Protein AF-A0A2N1MDP9-F1 (afdb_monomer_lite)

Organism: NCBI:txid588596

Sequence (133 aa):
MKKDSVIIIFRRFAYTFAILSYLLYLGYLIYQLATDYPLLNIKYDFLDTIHVPNIKMCSPGYFEMLACDYKLNNNIEIPGCLRYISNITYNSGDQRYCRTFNSGLKYVREKPDGLNKLKFYFNINTTEAEAEE

Radius of gyration: 31.74 Å; chains: 1; bounding box: 92×32×66 Å

Foldseek 3Di:
DVVVVVVVVVVVVVVVVVVVVVVVVVVVVVVCVVVPDPPPPDDDDPDQKAFDDKDKDFAQAAKDWPFKWWAFPLRDIDTDLVVQKDPDDDDDDPGPHMIIRHDRAIQGPPDRRGTDDIDIDMDGDPVRRVPPD

Structure (mmCIF, N/CA/C/O backbone):
data_AF-A0A2N1MDP9-F1
#
_entry.id   AF-A0A2N1MDP9-F1
#
loop_
_atom_site.group_PDB
_atom_site.id
_atom_site.type_symbol
_atom_site.label_atom_id
_atom_site.label_alt_id
_atom_site.label_comp_id
_atom_site.label_asym_id
_atom_site.label_entity_id
_atom_site.label_seq_id
_atom_site.pdbx_PDB_ins_code
_atom_site.Cartn_x
_atom_site.Cartn_y
_atom_site.Cartn_z
_atom_site.occupancy
_atom_site.B_iso_or_equiv
_atom_site.auth_seq_id
_atom_site.auth_comp_id
_atom_site.auth_asym_id
_atom_site.auth_atom_id
_atom_site.pdbx_PDB_model_num
ATOM 1 N N . MET A 1 1 ? 68.603 2.820 -40.327 1.00 53.19 1 MET A N 1
ATOM 2 C CA . MET A 1 1 ? 68.009 4.152 -40.588 1.00 53.19 1 MET A CA 1
ATOM 3 C C . MET A 1 1 ? 66.711 4.121 -41.393 1.00 53.19 1 MET A C 1
ATOM 5 O O . MET A 1 1 ? 65.700 4.518 -40.834 1.00 53.19 1 MET A O 1
ATOM 9 N N . LYS A 1 2 ? 66.658 3.651 -42.655 1.00 55.78 2 LYS A N 1
ATOM 10 C CA . LYS A 1 2 ? 65.393 3.673 -43.438 1.00 55.78 2 LYS A CA 1
ATOM 11 C C . LYS A 1 2 ? 64.316 2.705 -42.903 1.00 55.78 2 LYS A C 1
ATOM 13 O O . LYS A 1 2 ? 63.134 3.010 -42.972 1.00 55.78 2 LYS A O 1
ATOM 18 N N . LYS A 1 3 ? 64.729 1.571 -42.320 1.00 55.78 3 LYS A N 1
ATOM 19 C CA . LYS A 1 3 ? 63.843 0.527 -41.763 1.00 55.78 3 LYS A CA 1
ATOM 20 C C . LYS A 1 3 ? 63.181 0.946 -40.439 1.00 55.78 3 LYS A C 1
ATOM 22 O O . LYS A 1 3 ? 61.997 0.697 -40.243 1.00 55.78 3 LYS A O 1
ATOM 27 N N . ASP A 1 4 ? 63.914 1.664 -39.588 1.00 59.59 4 ASP A N 1
ATOM 28 C CA . ASP A 1 4 ? 63.439 2.124 -38.271 1.00 59.59 4 ASP A CA 1
ATOM 29 C C . ASP A 1 4 ? 62.380 3.230 -38.401 1.00 59.59 4 ASP A C 1
ATOM 31 O O . ASP A 1 4 ? 61.390 3.252 -37.674 1.00 59.59 4 ASP A O 1
ATOM 35 N N . SER A 1 5 ? 62.540 4.107 -39.399 1.00 61.00 5 SER A N 1
ATOM 36 C CA . SER A 1 5 ? 61.587 5.184 -39.695 1.00 61.00 5 SER A CA 1
ATOM 37 C C . SER A 1 5 ? 60.224 4.650 -40.165 1.00 61.00 5 SER A C 1
ATOM 39 O O . SER A 1 5 ? 59.182 5.147 -39.743 1.00 61.00 5 SER A O 1
ATOM 41 N N . VAL A 1 6 ? 60.213 3.579 -40.968 1.00 68.12 6 VAL A N 1
ATOM 42 C CA . VAL A 1 6 ? 58.977 2.936 -41.455 1.00 68.12 6 VAL A CA 1
ATOM 43 C C . VAL A 1 6 ? 58.197 2.285 -40.310 1.00 68.12 6 VAL A C 1
ATOM 45 O O . VAL A 1 6 ? 56.977 2.416 -40.252 1.00 68.12 6 VAL A O 1
ATOM 48 N N . ILE A 1 7 ? 58.888 1.647 -39.361 1.00 70.69 7 ILE A N 1
ATOM 49 C CA . ILE A 1 7 ? 58.257 1.031 -38.183 1.00 70.69 7 ILE A CA 1
ATOM 50 C C . ILE A 1 7 ? 57.598 2.098 -37.300 1.00 70.69 7 ILE A C 1
ATOM 52 O O . ILE A 1 7 ? 56.474 1.905 -36.841 1.00 70.69 7 ILE A O 1
ATOM 56 N N . ILE A 1 8 ? 58.252 3.244 -37.092 1.00 73.38 8 ILE A N 1
ATOM 57 C CA . ILE A 1 8 ? 57.701 4.349 -36.291 1.00 73.38 8 ILE A CA 1
ATOM 58 C C . ILE A 1 8 ? 56.454 4.952 -36.959 1.00 73.38 8 ILE A C 1
ATOM 60 O O . ILE A 1 8 ? 55.464 5.219 -36.274 1.00 73.38 8 ILE A O 1
ATOM 64 N N . ILE A 1 9 ? 56.474 5.129 -38.283 1.00 75.62 9 ILE A N 1
ATOM 65 C CA . ILE A 1 9 ? 55.327 5.633 -39.054 1.00 75.62 9 ILE A CA 1
ATOM 66 C C . ILE A 1 9 ? 54.157 4.645 -38.988 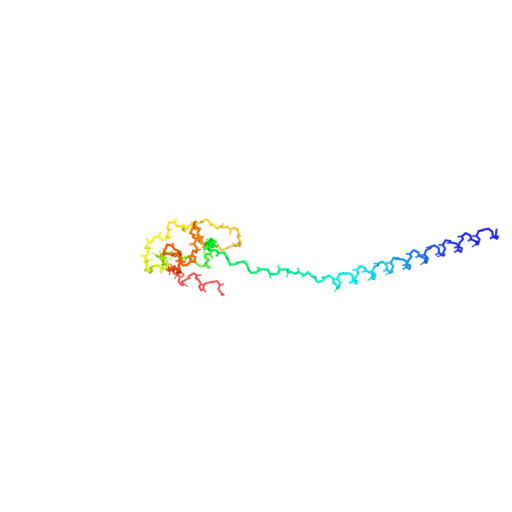1.00 75.62 9 ILE A C 1
ATOM 68 O O . ILE A 1 9 ? 53.034 5.050 -38.693 1.00 75.62 9 ILE A O 1
ATOM 72 N N . PHE A 1 10 ? 54.418 3.350 -39.179 1.00 79.31 10 PHE A N 1
ATOM 73 C CA . PHE A 1 10 ? 53.390 2.311 -39.103 1.00 79.31 10 PHE A CA 1
ATOM 74 C C . PHE A 1 10 ? 52.766 2.228 -37.705 1.00 79.31 10 PHE A C 1
ATOM 76 O O . PHE A 1 10 ? 51.552 2.110 -37.559 1.00 79.31 10 PHE A O 1
ATOM 83 N N . ARG A 1 11 ? 53.585 2.368 -36.657 1.00 79.12 11 ARG A N 1
ATOM 84 C CA . ARG A 1 11 ? 53.116 2.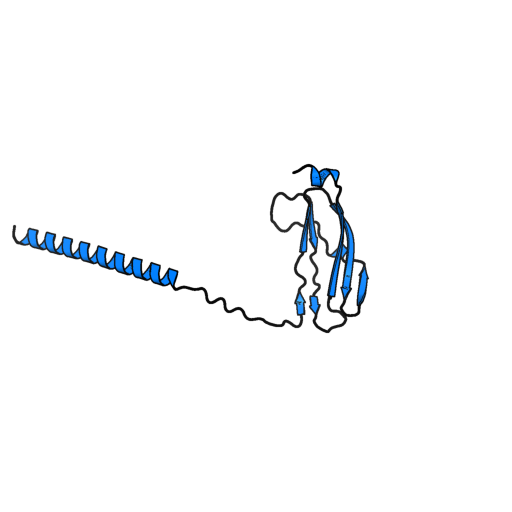364 -35.270 1.00 79.12 11 ARG A CA 1
ATOM 85 C C . ARG A 1 11 ? 52.248 3.588 -34.966 1.00 79.12 11 ARG A C 1
ATOM 87 O O . ARG A 1 11 ? 51.201 3.442 -34.345 1.00 79.12 11 ARG A O 1
ATOM 94 N N . ARG A 1 12 ? 52.631 4.779 -35.446 1.00 81.56 12 ARG A N 1
ATOM 95 C CA . ARG A 1 12 ? 51.800 5.993 -35.340 1.00 81.56 12 ARG A CA 1
ATOM 96 C C . ARG A 1 12 ? 50.478 5.842 -36.083 1.00 81.56 12 ARG A C 1
ATOM 98 O O . ARG A 1 12 ? 49.452 6.192 -35.514 1.00 81.56 12 ARG A O 1
ATOM 105 N N . PHE A 1 13 ? 50.502 5.273 -37.287 1.00 85.31 13 PHE A N 1
ATOM 106 C CA . PHE A 1 13 ? 49.300 4.996 -38.070 1.00 85.31 13 PHE A CA 1
ATOM 107 C C . PHE A 1 13 ? 48.351 4.031 -37.341 1.00 85.31 13 PHE A C 1
ATOM 109 O O . PHE A 1 13 ? 47.153 4.296 -37.232 1.00 85.31 13 PHE A O 1
ATOM 116 N N . ALA A 1 14 ? 48.890 2.957 -36.758 1.00 86.75 14 ALA A N 1
ATOM 117 C CA . ALA A 1 14 ? 48.116 2.009 -35.962 1.00 86.75 14 ALA A CA 1
ATOM 118 C C . ALA A 1 14 ? 47.502 2.664 -34.711 1.00 86.75 14 ALA A C 1
ATOM 120 O O . ALA A 1 14 ? 46.326 2.447 -34.427 1.00 86.75 14 ALA A O 1
ATOM 121 N N . TYR A 1 15 ? 48.251 3.512 -33.995 1.00 88.06 15 TYR A N 1
ATOM 122 C CA . TYR A 1 15 ? 47.718 4.248 -32.842 1.00 88.06 15 TYR A CA 1
ATOM 123 C C . TYR A 1 15 ? 46.636 5.251 -33.240 1.00 88.06 15 TYR A C 1
ATOM 125 O O . TYR A 1 15 ? 45.601 5.317 -32.583 1.00 88.06 15 TYR A O 1
ATOM 133 N N . THR A 1 16 ? 46.836 6.004 -34.325 1.00 88.00 16 THR A N 1
ATOM 134 C CA . THR A 1 16 ? 45.819 6.942 -34.814 1.00 88.00 16 THR A CA 1
ATOM 135 C C . THR A 1 16 ? 44.551 6.211 -35.232 1.00 88.00 16 THR A C 1
ATOM 137 O O . THR A 1 16 ? 43.463 6.662 -34.898 1.00 88.00 16 THR A O 1
ATOM 140 N N . PHE A 1 17 ? 44.679 5.049 -35.878 1.00 90.62 17 PHE A N 1
ATOM 141 C CA . PHE A 1 17 ? 43.540 4.221 -36.258 1.00 90.62 17 PHE A CA 1
ATOM 142 C C . PHE A 1 17 ? 42.806 3.661 -35.032 1.00 90.62 17 PHE A C 1
ATOM 144 O O . PHE A 1 17 ? 41.583 3.744 -34.960 1.00 90.62 17 PHE A O 1
ATOM 151 N N . ALA A 1 18 ? 43.543 3.171 -34.030 1.00 91.19 18 ALA A N 1
ATOM 152 C CA . ALA A 1 18 ? 42.964 2.678 -32.784 1.00 91.19 18 ALA A CA 1
ATOM 153 C C . ALA A 1 18 ? 42.176 3.775 -32.047 1.00 91.19 18 ALA A C 1
ATOM 155 O O . ALA A 1 18 ? 41.030 3.549 -31.664 1.00 91.19 18 ALA A O 1
ATOM 156 N N . ILE A 1 19 ? 42.738 4.983 -31.925 1.00 92.12 19 ILE A N 1
ATOM 157 C CA . ILE A 1 19 ? 42.064 6.125 -31.285 1.00 92.12 19 ILE A CA 1
ATOM 158 C C . ILE A 1 19 ? 40.790 6.503 -32.048 1.00 92.12 19 ILE A C 1
ATOM 160 O O . ILE A 1 19 ? 39.743 6.708 -31.439 1.00 92.12 19 ILE A O 1
ATOM 164 N N . LEU A 1 20 ? 40.853 6.559 -33.379 1.00 94.00 20 LEU A N 1
ATOM 165 C CA . LEU A 1 20 ? 39.708 6.933 -34.208 1.00 94.00 20 LEU A CA 1
ATOM 166 C C . LEU A 1 20 ? 38.592 5.880 -34.129 1.00 94.00 20 LEU A C 1
ATOM 168 O O . LEU A 1 20 ? 37.425 6.230 -33.975 1.00 94.00 20 LEU A O 1
ATOM 172 N N . SER A 1 21 ? 38.957 4.594 -34.141 1.00 92.00 21 SER A N 1
ATOM 173 C CA . SER A 1 21 ? 38.010 3.488 -33.961 1.00 92.00 21 SER A CA 1
ATOM 174 C C . SER A 1 21 ? 37.344 3.509 -32.582 1.00 92.00 21 SER A C 1
ATOM 176 O O . SER A 1 21 ? 36.136 3.310 -32.479 1.00 92.00 21 SER A O 1
ATOM 178 N N . TYR A 1 22 ? 38.105 3.838 -31.534 1.00 93.69 22 TYR A N 1
ATOM 179 C CA . TYR A 1 22 ? 37.592 3.970 -30.175 1.00 93.69 22 TYR A CA 1
ATOM 180 C C . TYR A 1 22 ? 36.586 5.120 -30.056 1.00 93.69 22 TYR A C 1
ATOM 182 O O . TYR A 1 22 ? 35.511 4.938 -29.491 1.00 93.69 22 TYR A O 1
ATOM 190 N N . LEU A 1 23 ? 36.896 6.288 -30.629 1.00 94.50 23 LEU A N 1
ATOM 191 C CA . LEU A 1 23 ? 35.995 7.445 -30.604 1.00 94.50 23 LEU A CA 1
ATOM 192 C C . LEU A 1 23 ? 34.690 7.177 -31.364 1.00 94.50 23 LEU A C 1
ATOM 194 O O . LEU A 1 23 ? 33.619 7.540 -30.880 1.00 94.50 23 LEU A O 1
ATOM 198 N N . LEU A 1 24 ? 34.766 6.507 -32.518 1.00 94.44 24 LEU A N 1
ATOM 199 C CA . LEU A 1 24 ? 33.581 6.102 -33.280 1.00 94.44 24 LEU A CA 1
ATOM 200 C C . LEU A 1 24 ? 32.714 5.111 -32.497 1.00 94.44 24 LEU A C 1
ATOM 202 O O . LEU A 1 24 ? 31.495 5.264 -32.453 1.00 94.44 24 LEU A O 1
ATOM 206 N N . TYR A 1 25 ? 33.336 4.129 -31.842 1.00 93.25 25 TYR A N 1
ATOM 207 C CA . TYR A 1 25 ? 32.627 3.154 -31.016 1.00 93.25 25 TYR A CA 1
ATOM 208 C C . TYR A 1 25 ? 31.947 3.807 -29.805 1.00 93.25 25 TYR A C 1
ATOM 210 O O . TYR A 1 25 ? 30.797 3.505 -29.488 1.00 93.25 25 TYR A O 1
ATOM 218 N N . LEU A 1 26 ? 32.629 4.753 -29.158 1.00 94.75 26 LEU A N 1
ATOM 219 C CA . LEU A 1 26 ? 32.087 5.485 -28.018 1.00 94.75 26 LEU A CA 1
ATOM 220 C C . LEU A 1 26 ? 30.910 6.382 -28.437 1.00 94.75 26 LEU A C 1
ATOM 222 O O . LEU A 1 26 ? 29.892 6.414 -27.750 1.00 94.75 26 LEU A O 1
ATOM 226 N N . GLY A 1 27 ? 31.001 7.037 -29.598 1.00 94.69 27 GLY A N 1
ATOM 227 C CA . GLY A 1 27 ? 29.887 7.788 -30.182 1.00 94.69 27 GLY A CA 1
ATOM 228 C C . GLY A 1 27 ? 28.679 6.905 -30.515 1.00 94.69 27 GLY A C 1
ATOM 229 O O . GLY A 1 27 ? 27.546 7.284 -30.226 1.00 94.69 27 GLY A O 1
ATOM 230 N N . TYR A 1 28 ? 28.916 5.706 -31.053 1.00 92.94 28 TYR A N 1
ATOM 231 C CA . TYR A 1 28 ? 27.865 4.721 -31.321 1.00 92.94 28 TYR A CA 1
ATOM 232 C C . TYR A 1 28 ? 2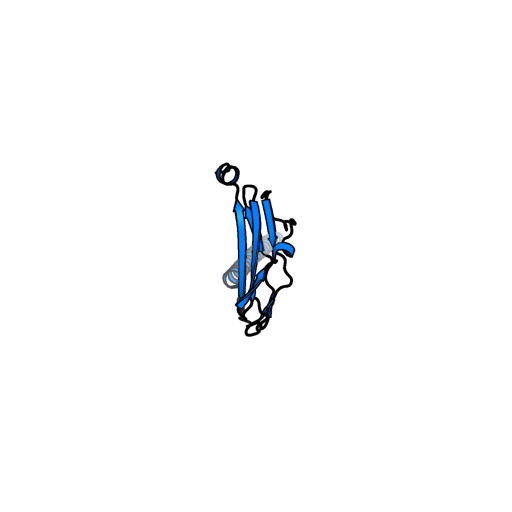7.139 4.273 -30.043 1.00 92.94 28 TYR A C 1
ATOM 234 O O . TYR A 1 28 ? 25.910 4.245 -30.017 1.00 92.94 28 TYR A O 1
ATOM 242 N N . LEU A 1 29 ? 27.879 3.989 -28.967 1.00 90.69 29 LEU A N 1
ATOM 243 C CA . LEU A 1 29 ? 27.308 3.614 -27.668 1.00 90.69 29 LEU A CA 1
ATOM 244 C C . LEU A 1 29 ? 26.450 4.729 -27.060 1.00 90.69 29 LEU A C 1
ATOM 246 O O . LEU A 1 29 ? 25.358 4.463 -26.566 1.00 90.69 29 LEU A O 1
ATOM 250 N N . ILE A 1 30 ? 26.921 5.980 -27.115 1.00 90.56 30 ILE A N 1
ATOM 251 C CA . ILE A 1 30 ? 26.150 7.135 -26.631 1.00 90.56 30 ILE A CA 1
ATOM 252 C C . ILE A 1 30 ? 24.867 7.300 -27.449 1.00 90.56 30 ILE A C 1
ATOM 254 O O . ILE A 1 30 ? 23.809 7.558 -26.881 1.00 90.56 30 ILE A O 1
ATOM 258 N N . TYR A 1 31 ? 24.943 7.126 -28.771 1.00 88.94 31 TYR A N 1
ATOM 259 C CA . TYR A 1 31 ? 23.769 7.176 -29.636 1.00 88.94 31 TYR A CA 1
ATOM 260 C C . TYR A 1 31 ? 22.758 6.073 -29.294 1.00 88.94 31 TYR A C 1
ATOM 262 O O . TYR A 1 31 ? 21.570 6.369 -29.184 1.00 88.94 31 TYR A O 1
ATOM 270 N N . GLN A 1 32 ? 23.209 4.835 -29.059 1.00 85.75 32 GLN A N 1
ATOM 271 C CA . GLN A 1 32 ? 22.337 3.753 -28.589 1.00 85.75 32 GLN A CA 1
ATOM 272 C C . GLN A 1 32 ? 21.682 4.095 -27.253 1.00 85.75 32 GLN A C 1
ATOM 274 O O . GLN A 1 32 ? 20.468 4.052 -27.166 1.00 85.75 32 GLN A O 1
ATOM 279 N N . LEU A 1 33 ? 22.442 4.544 -26.253 1.00 83.12 33 LEU A N 1
ATOM 280 C CA . LEU A 1 33 ? 21.882 4.929 -24.951 1.00 83.12 33 LEU A CA 1
ATOM 281 C C . LEU A 1 33 ? 20.865 6.075 -25.047 1.00 83.12 33 LEU A C 1
ATOM 283 O O . LEU A 1 33 ? 19.888 6.095 -24.307 1.00 83.12 33 LEU A O 1
ATOM 287 N N . ALA A 1 34 ? 21.090 7.038 -25.944 1.00 81.44 34 ALA A N 1
ATOM 288 C CA . ALA A 1 34 ? 20.173 8.155 -26.157 1.00 81.44 34 ALA A CA 1
ATOM 289 C C . ALA A 1 34 ? 18.907 7.758 -26.938 1.00 81.44 34 ALA A C 1
ATOM 291 O O . ALA A 1 34 ? 17.887 8.435 -26.826 1.00 81.44 34 ALA A O 1
ATOM 292 N N . THR A 1 35 ? 18.978 6.697 -27.747 1.00 79.31 35 THR A N 1
ATOM 293 C CA . THR A 1 35 ? 17.861 6.201 -28.571 1.00 79.31 35 THR A CA 1
ATOM 294 C C . THR A 1 35 ? 17.172 4.971 -27.986 1.00 79.31 35 THR A C 1
ATOM 296 O O . THR A 1 35 ? 16.065 4.643 -28.416 1.00 79.31 35 THR A O 1
ATOM 299 N N . ASP A 1 36 ? 17.767 4.345 -26.970 1.00 70.06 36 ASP A N 1
ATOM 300 C CA . ASP A 1 36 ? 17.162 3.328 -26.117 1.00 70.06 36 ASP A CA 1
ATOM 301 C C . ASP A 1 36 ? 16.106 3.990 -25.231 1.00 70.06 36 ASP A C 1
ATOM 303 O O . ASP A 1 36 ? 16.280 4.260 -24.042 1.00 70.06 36 ASP A O 1
ATOM 307 N N . TYR A 1 37 ? 14.956 4.258 -25.836 1.00 62.91 37 TYR A N 1
ATOM 308 C CA . TYR A 1 37 ? 13.738 4.496 -25.092 1.00 62.91 37 TYR A CA 1
ATOM 309 C C . TYR A 1 37 ? 13.229 3.138 -24.614 1.00 62.91 37 TYR A C 1
ATOM 311 O O . TYR A 1 37 ? 12.890 2.296 -25.454 1.00 62.91 37 TYR A O 1
ATOM 319 N N . PRO A 1 38 ? 13.135 2.886 -23.295 1.00 64.31 38 PRO A N 1
ATOM 320 C CA . PRO A 1 38 ? 12.447 1.702 -22.823 1.00 64.31 38 PRO A CA 1
ATOM 321 C C . PRO A 1 38 ? 10.989 1.822 -23.268 1.00 64.31 38 PRO A C 1
ATOM 323 O O . PRO A 1 38 ? 10.211 2.600 -22.716 1.00 64.31 38 PRO A O 1
ATOM 326 N N . LEU A 1 39 ? 10.616 1.062 -24.297 1.00 61.12 39 LEU A N 1
ATOM 327 C CA . LEU A 1 39 ? 9.228 0.866 -24.692 1.00 61.12 39 LEU A CA 1
ATOM 328 C C . LEU A 1 39 ? 8.561 0.040 -23.592 1.00 61.12 39 LEU A C 1
ATOM 330 O O . LEU A 1 39 ? 8.436 -1.181 -23.685 1.00 61.12 39 LEU A O 1
ATOM 334 N N . LEU A 1 40 ? 8.167 0.712 -22.509 1.00 60.41 40 LEU A N 1
ATOM 335 C CA . LEU A 1 40 ? 7.291 0.137 -21.505 1.00 60.41 40 LEU A CA 1
ATOM 336 C C . LEU A 1 40 ? 5.971 -0.191 -22.197 1.00 60.41 40 LEU A C 1
ATOM 338 O O . LEU A 1 40 ? 5.152 0.682 -22.478 1.00 60.41 40 LEU A O 1
ATOM 342 N N . ASN A 1 41 ? 5.788 -1.469 -22.511 1.00 54.75 41 ASN A N 1
ATOM 343 C CA . ASN A 1 41 ? 4.540 -1.985 -23.042 1.00 54.75 41 ASN A CA 1
ATOM 344 C C . ASN A 1 41 ? 3.521 -2.040 -21.898 1.00 54.75 41 ASN A C 1
ATOM 346 O O . ASN A 1 41 ? 3.380 -3.057 -21.217 1.00 54.75 41 ASN A O 1
ATOM 350 N N . ILE A 1 42 ? 2.870 -0.908 -21.637 1.00 57.62 42 ILE A N 1
ATOM 351 C CA . ILE A 1 42 ? 1.820 -0.801 -20.628 1.00 57.62 42 ILE A CA 1
ATOM 352 C C . ILE A 1 42 ? 0.577 -1.485 -21.199 1.00 57.62 42 ILE A C 1
ATOM 354 O O . ILE A 1 42 ? -0.129 -0.929 -22.039 1.00 57.62 42 ILE A O 1
ATOM 358 N N . LYS A 1 43 ? 0.318 -2.714 -20.751 1.00 63.03 43 LYS A N 1
ATOM 359 C CA . LYS A 1 43 ? -0.943 -3.414 -21.001 1.00 63.03 43 LYS A CA 1
ATOM 360 C C . LYS A 1 43 ? -1.854 -3.252 -19.791 1.00 63.03 43 LYS A C 1
ATOM 362 O O . LYS A 1 43 ? -1.434 -3.487 -18.661 1.00 63.03 43 LYS A O 1
ATOM 367 N N . TYR A 1 44 ? -3.099 -2.861 -20.039 1.00 55.31 44 TYR A N 1
ATOM 368 C CA . TYR A 1 44 ? -4.151 -2.862 -19.029 1.00 55.31 44 TYR A CA 1
ATOM 369 C C . TYR A 1 44 ? -4.856 -4.217 -19.065 1.00 55.31 44 TYR A C 1
ATOM 371 O O . TYR A 1 44 ? -5.687 -4.452 -19.940 1.00 55.31 44 TYR A O 1
ATOM 379 N N . ASP A 1 45 ? -4.524 -5.101 -18.127 1.00 65.62 45 ASP A N 1
ATOM 380 C CA . ASP A 1 45 ? -5.299 -6.320 -17.899 1.00 65.62 45 ASP A CA 1
ATOM 381 C C . ASP A 1 45 ? -6.403 -6.032 -16.880 1.00 65.62 45 ASP A C 1
ATOM 383 O O . ASP A 1 45 ? -6.149 -5.712 -15.715 1.00 65.62 45 ASP A O 1
ATOM 387 N N . PHE A 1 46 ? -7.654 -6.145 -17.323 1.00 61.47 46 PHE A N 1
ATOM 388 C CA . PHE A 1 46 ? -8.804 -6.110 -16.429 1.00 61.47 46 PHE A CA 1
ATOM 389 C C . PHE A 1 46 ? -8.903 -7.463 -15.723 1.00 61.47 46 PHE A C 1
ATOM 391 O O . PHE A 1 46 ? -9.434 -8.424 -16.270 1.00 61.47 46 PHE A O 1
ATOM 398 N N . LEU A 1 47 ? -8.353 -7.547 -14.514 1.00 67.56 47 LEU A N 1
ATOM 399 C CA . LEU A 1 47 ? -8.450 -8.743 -13.682 1.00 67.56 47 LEU A CA 1
ATOM 400 C C . LEU A 1 47 ? -9.824 -8.818 -13.002 1.00 67.56 47 LEU A C 1
ATOM 402 O O . LEU A 1 47 ? -10.230 -7.884 -12.309 1.00 67.56 47 LEU A O 1
ATOM 406 N N . ASP A 1 48 ? -10.497 -9.965 -13.128 1.00 71.50 48 ASP A N 1
ATOM 407 C CA . ASP A 1 48 ? -11.770 -10.249 -12.440 1.00 71.50 48 ASP A CA 1
ATOM 408 C C . ASP A 1 48 ? -11.619 -10.260 -10.911 1.00 71.50 48 ASP A C 1
ATOM 410 O O . ASP A 1 48 ? -12.557 -9.964 -10.164 1.00 71.50 48 ASP A O 1
ATOM 414 N N . THR A 1 49 ? -10.414 -10.599 -10.441 1.00 74.62 49 THR A N 1
ATOM 415 C CA . THR A 1 49 ? -10.047 -10.613 -9.027 1.00 74.62 49 THR A CA 1
ATOM 416 C C . THR A 1 49 ? -8.699 -9.947 -8.813 1.00 74.62 49 THR A C 1
ATOM 418 O O . THR A 1 49 ? -7.701 -10.375 -9.393 1.00 74.62 49 THR A O 1
ATOM 421 N N . ILE A 1 50 ? -8.646 -8.964 -7.922 1.00 79.75 50 ILE A N 1
ATOM 422 C CA . ILE A 1 50 ? -7.414 -8.281 -7.527 1.00 79.75 50 ILE A CA 1
ATOM 423 C C . ILE A 1 50 ? -7.207 -8.511 -6.036 1.00 79.75 50 ILE A C 1
ATOM 425 O O . ILE A 1 50 ? -8.107 -8.292 -5.230 1.00 79.75 50 ILE A O 1
ATOM 429 N N . HIS A 1 51 ? -6.022 -8.970 -5.651 1.00 83.12 51 HIS A N 1
ATOM 430 C CA . HIS A 1 51 ? -5.681 -9.110 -4.241 1.00 83.12 51 HIS A CA 1
ATOM 431 C C . HIS A 1 51 ? -5.616 -7.739 -3.568 1.00 83.12 51 HIS A C 1
ATOM 433 O O . HIS A 1 51 ? -5.061 -6.794 -4.128 1.00 83.12 51 HIS A O 1
ATOM 439 N N . VAL A 1 52 ? -6.177 -7.632 -2.364 1.00 81.81 52 VAL A N 1
ATOM 440 C CA . VAL A 1 52 ? -6.037 -6.414 -1.566 1.00 81.81 52 VAL A CA 1
ATOM 441 C C . VAL A 1 52 ? -4.562 -6.277 -1.195 1.00 81.81 52 VAL A C 1
ATOM 443 O O . VAL A 1 52 ? -4.008 -7.211 -0.610 1.00 81.81 52 VAL A O 1
ATOM 446 N N . PRO A 1 53 ? -3.898 -5.165 -1.551 1.00 80.88 53 PRO A N 1
ATOM 447 C CA . PRO A 1 53 ? -2.495 -4.993 -1.223 1.00 80.88 53 PRO A CA 1
ATOM 448 C C . PRO A 1 53 ? -2.318 -4.887 0.292 1.00 80.88 53 PRO A C 1
ATOM 450 O O . PRO A 1 53 ? -3.218 -4.457 1.015 1.00 80.88 53 PRO A O 1
ATOM 453 N N . ASN A 1 54 ? -1.126 -5.240 0.767 1.00 83.50 54 ASN A N 1
ATOM 454 C CA . ASN A 1 54 ? -0.755 -4.983 2.152 1.00 83.50 54 ASN A CA 1
ATOM 455 C C . ASN A 1 54 ? -0.695 -3.468 2.381 1.00 83.50 54 ASN A C 1
ATOM 457 O O . ASN A 1 54 ? -0.027 -2.756 1.630 1.00 83.50 54 ASN A O 1
ATOM 461 N N . ILE A 1 55 ? -1.373 -2.980 3.419 1.00 82.19 55 ILE A N 1
ATOM 462 C CA . ILE A 1 55 ? -1.408 -1.553 3.757 1.00 82.19 55 ILE A CA 1
ATOM 463 C C . ILE A 1 55 ? -0.590 -1.353 5.028 1.00 82.19 55 ILE A C 1
ATOM 465 O O . ILE A 1 55 ? -0.941 -1.871 6.088 1.00 82.19 55 ILE A O 1
ATOM 469 N N . LYS A 1 56 ? 0.501 -0.595 4.925 1.00 83.50 56 LYS A N 1
ATOM 470 C CA . LYS A 1 56 ? 1.322 -0.179 6.066 1.00 83.50 56 LYS A CA 1
ATOM 471 C C . LYS A 1 56 ? 0.856 1.202 6.527 1.00 83.50 56 LYS A C 1
ATOM 473 O O . LYS A 1 56 ? 0.800 2.128 5.724 1.00 83.50 56 LYS A O 1
ATOM 478 N N . MET A 1 57 ? 0.511 1.324 7.803 1.00 81.62 57 MET A N 1
ATOM 479 C CA . MET A 1 57 ? 0.087 2.569 8.448 1.00 81.62 57 MET A CA 1
ATOM 480 C C . MET A 1 57 ? 1.091 2.910 9.543 1.00 81.62 57 MET A C 1
ATOM 482 O O . MET A 1 57 ? 1.350 2.068 10.400 1.00 81.62 57 MET A O 1
ATOM 486 N N . CYS A 1 58 ? 1.655 4.113 9.507 1.00 79.31 58 CYS A N 1
ATOM 487 C CA . CYS A 1 58 ? 2.702 4.550 10.425 1.00 79.31 58 CYS A CA 1
ATOM 488 C C . CYS A 1 58 ? 2.407 5.943 10.965 1.00 79.31 58 CYS A C 1
ATOM 490 O O . CYS A 1 58 ? 1.795 6.757 10.276 1.00 79.31 58 CYS A O 1
ATOM 492 N N . SER A 1 59 ? 2.867 6.194 12.183 1.00 75.56 59 SER A N 1
ATOM 493 C CA . SER A 1 59 ? 2.748 7.471 12.876 1.00 75.56 59 SER A CA 1
ATOM 494 C C . SER A 1 59 ? 4.070 7.788 13.584 1.00 75.56 59 SER A C 1
ATOM 496 O O . SER A 1 59 ? 4.739 6.851 14.033 1.00 75.56 59 SER A O 1
ATOM 498 N N . PRO A 1 60 ? 4.456 9.074 13.690 1.00 72.19 60 PRO A N 1
ATOM 499 C CA . PRO A 1 60 ? 5.606 9.491 14.492 1.00 72.19 60 PRO A CA 1
ATOM 500 C C . PRO A 1 60 ? 5.400 9.183 15.986 1.00 72.19 60 PRO A C 1
ATOM 502 O O . PRO A 1 60 ? 6.277 8.610 16.624 1.00 72.19 60 PRO A O 1
ATOM 505 N N . GLY A 1 61 ? 4.203 9.451 16.519 1.00 71.31 61 GLY A N 1
ATOM 506 C CA . GLY A 1 61 ? 3.816 9.111 17.895 1.00 71.31 61 GLY A CA 1
ATOM 507 C C . GLY A 1 61 ? 3.040 7.797 18.010 1.00 71.31 61 GLY A C 1
ATOM 508 O O . GLY A 1 61 ? 2.556 7.256 17.004 1.00 71.31 61 GLY A O 1
ATOM 509 N N . TYR A 1 62 ? 2.877 7.295 19.239 1.00 74.50 62 TYR A N 1
ATOM 510 C CA . TYR A 1 62 ? 2.062 6.105 19.488 1.00 74.50 62 TYR A CA 1
ATOM 511 C C . TYR A 1 62 ? 0.617 6.308 19.006 1.00 74.50 62 TYR A C 1
ATOM 513 O O . TYR A 1 62 ? -0.030 7.317 19.303 1.00 74.50 62 TYR A O 1
ATOM 521 N N . PHE A 1 63 ? 0.092 5.313 18.285 1.00 78.94 63 PHE A N 1
ATOM 522 C CA . PHE A 1 63 ? -1.300 5.292 17.853 1.00 78.94 63 PHE A CA 1
ATOM 523 C C . PHE A 1 63 ? -1.964 3.938 18.116 1.00 78.94 63 PHE A C 1
ATOM 525 O O . PHE A 1 63 ? -1.378 2.854 17.954 1.00 78.94 63 PHE A O 1
ATOM 532 N N . GLU A 1 64 ? -3.233 4.009 18.496 1.00 79.94 64 GLU A N 1
ATOM 533 C CA . GLU A 1 64 ? -4.075 2.849 18.746 1.00 79.94 64 GLU A CA 1
ATOM 534 C C . GLU A 1 64 ? -5.119 2.706 17.641 1.00 79.94 64 GLU A C 1
ATOM 536 O O . GLU A 1 64 ? -5.823 3.653 17.302 1.00 79.94 64 GLU A O 1
ATOM 541 N N . MET A 1 65 ? -5.234 1.508 17.066 1.00 80.62 65 MET A N 1
ATOM 542 C CA . MET A 1 65 ? -6.338 1.192 16.161 1.00 80.62 65 MET A CA 1
ATOM 543 C C . MET A 1 65 ? -7.583 0.854 16.969 1.00 80.62 65 MET A C 1
ATOM 545 O O . MET A 1 65 ? -7.592 -0.123 17.711 1.00 80.62 65 MET A O 1
ATOM 549 N N . LEU A 1 66 ? -8.631 1.648 16.776 1.00 81.38 66 LEU A N 1
ATOM 550 C CA . LEU A 1 66 ? -9.902 1.530 17.483 1.00 81.38 66 LEU A CA 1
ATOM 551 C C . LEU A 1 66 ? -10.827 0.517 16.810 1.00 81.38 66 LEU A C 1
ATOM 553 O O . LEU A 1 66 ? -11.469 -0.293 17.470 1.00 81.38 66 LEU A O 1
ATOM 557 N N . ALA A 1 67 ? -10.908 0.574 15.482 1.00 81.06 67 ALA A N 1
ATOM 558 C CA . ALA A 1 67 ? -11.796 -0.274 14.706 1.00 81.06 67 ALA A CA 1
ATOM 559 C C . ALA A 1 67 ? -11.310 -0.409 13.265 1.00 81.06 67 ALA A C 1
ATOM 561 O O . ALA A 1 67 ? -10.519 0.389 12.753 1.00 81.06 67 ALA A O 1
ATOM 562 N N . CYS A 1 68 ? -11.808 -1.444 12.605 1.00 81.69 68 CYS A N 1
ATOM 563 C CA . CYS A 1 68 ? -11.571 -1.684 11.199 1.00 81.69 68 CYS A CA 1
ATOM 564 C C . CYS A 1 68 ? -12.836 -2.304 10.614 1.00 81.69 68 CYS A C 1
ATOM 566 O O . CYS A 1 68 ? -13.239 -3.396 11.041 1.00 81.69 68 CYS A O 1
ATOM 568 N N . ASP A 1 69 ? -13.387 -1.627 9.609 1.00 83.06 69 ASP A N 1
ATOM 569 C CA . ASP A 1 69 ? -14.580 -2.058 8.895 1.00 83.06 69 ASP A CA 1
ATOM 570 C C . ASP A 1 69 ? -14.253 -2.289 7.429 1.00 83.06 69 ASP A C 1
ATOM 572 O O . ASP A 1 69 ? -13.549 -1.504 6.783 1.00 83.06 69 ASP A O 1
ATOM 576 N N . TYR A 1 70 ? -14.819 -3.354 6.878 1.00 80.62 70 TYR A N 1
ATOM 577 C CA . TYR A 1 70 ? -14.818 -3.572 5.447 1.00 80.62 70 TYR A CA 1
ATOM 578 C C . TYR A 1 70 ? -16.243 -3.754 4.943 1.00 80.62 70 TYR A C 1
ATOM 580 O O . TYR A 1 70 ? -17.083 -4.390 5.579 1.00 80.62 70 TYR A O 1
ATOM 588 N N . LYS A 1 71 ? -16.506 -3.152 3.789 1.00 80.94 71 LYS A N 1
ATOM 589 C CA . LYS A 1 71 ? -17.788 -3.184 3.103 1.00 80.94 71 LYS A CA 1
ATOM 590 C C . LYS A 1 71 ? -17.623 -3.974 1.823 1.00 80.94 71 LYS A C 1
ATOM 592 O O . LYS A 1 71 ? -16.737 -3.666 1.022 1.00 80.94 71 LYS A O 1
ATOM 597 N N . LEU A 1 72 ? -18.475 -4.966 1.636 1.00 80.81 72 LEU A N 1
ATOM 598 C CA . LEU A 1 72 ? -18.538 -5.750 0.411 1.00 80.81 72 LEU A CA 1
ATOM 599 C C . LEU A 1 72 ? -19.442 -5.063 -0.630 1.00 80.81 72 LEU A C 1
ATOM 601 O O . LEU A 1 72 ? -20.169 -4.112 -0.323 1.00 80.81 72 LEU A O 1
ATOM 605 N N . ASN A 1 73 ? -19.409 -5.530 -1.877 1.00 79.38 73 ASN A N 1
ATOM 606 C CA . ASN A 1 73 ? -20.247 -5.006 -2.963 1.00 79.38 73 ASN A CA 1
ATOM 607 C C . ASN A 1 73 ? -21.749 -5.136 -2.668 1.00 79.38 73 ASN A C 1
ATOM 609 O O . ASN A 1 73 ? -22.530 -4.278 -3.068 1.00 79.38 73 ASN A O 1
ATOM 613 N N . ASN A 1 74 ? -22.154 -6.158 -1.912 1.00 78.38 74 ASN A N 1
ATOM 614 C CA . ASN A 1 74 ? -23.532 -6.341 -1.441 1.00 78.38 74 ASN A CA 1
ATOM 615 C C . ASN A 1 74 ? -23.941 -5.390 -0.292 1.00 78.38 74 ASN A C 1
ATOM 617 O O . ASN A 1 74 ? -24.990 -5.579 0.316 1.00 78.38 74 ASN A O 1
ATOM 621 N N . ASN A 1 75 ? -23.129 -4.369 0.007 1.00 72.81 75 ASN A N 1
ATOM 622 C CA . ASN A 1 75 ? -23.307 -3.409 1.096 1.00 72.81 75 ASN A CA 1
ATOM 623 C C . ASN A 1 75 ? -23.294 -3.999 2.514 1.00 72.81 75 ASN A C 1
ATOM 625 O O . ASN A 1 75 ? -23.563 -3.256 3.457 1.00 72.81 75 ASN A O 1
ATOM 629 N N . ILE A 1 76 ? -22.935 -5.272 2.688 1.00 72.44 76 ILE A N 1
ATOM 630 C CA . ILE A 1 76 ? -22.733 -5.842 4.018 1.00 72.44 76 ILE A CA 1
ATOM 631 C C . ILE A 1 76 ? -21.439 -5.253 4.584 1.00 72.44 76 ILE A C 1
ATOM 633 O O . ILE A 1 76 ? -20.354 -5.429 4.020 1.00 72.44 76 ILE A O 1
ATOM 637 N N . GLU A 1 77 ? -21.570 -4.515 5.683 1.00 67.62 77 GLU A N 1
ATOM 638 C CA . GLU A 1 77 ? -20.446 -4.115 6.522 1.00 67.62 77 GLU A CA 1
ATOM 639 C C . GLU A 1 77 ? -20.187 -5.241 7.521 1.00 67.62 77 GLU A C 1
ATOM 641 O O . GLU A 1 77 ? -21.076 -5.626 8.283 1.00 67.62 77 GLU A O 1
ATOM 646 N N . ILE A 1 78 ? -18.983 -5.810 7.481 1.00 65.94 78 ILE A N 1
ATOM 647 C CA . ILE A 1 78 ? -18.583 -6.861 8.413 1.00 65.94 78 ILE A CA 1
ATOM 648 C C . ILE A 1 78 ? -17.561 -6.256 9.381 1.00 65.94 78 ILE A C 1
ATOM 650 O O . ILE A 1 78 ? -16.448 -5.922 8.958 1.00 65.94 78 ILE A O 1
ATOM 654 N N . PRO A 1 79 ? -17.901 -6.120 10.674 1.00 60.78 79 PRO A N 1
ATOM 655 C CA . PRO A 1 79 ? -16.945 -5.678 11.673 1.00 60.78 79 PRO A CA 1
ATOM 656 C C . PRO A 1 79 ? -15.889 -6.769 11.890 1.00 60.78 79 PRO A C 1
ATOM 658 O O . PRO A 1 79 ? -16.206 -7.959 11.959 1.00 60.78 79 PRO A O 1
ATOM 661 N N . GLY A 1 80 ? -14.621 -6.371 12.011 1.00 66.44 80 GLY A N 1
ATOM 662 C CA . GLY A 1 80 ? -13.562 -7.284 12.452 1.00 66.44 80 GLY A CA 1
ATOM 663 C C . GLY A 1 80 ? -12.412 -7.502 11.475 1.00 66.44 80 GLY A C 1
ATOM 664 O O . GLY A 1 80 ? -11.862 -8.604 11.422 1.00 66.44 80 GLY A O 1
ATOM 665 N N . CYS A 1 81 ? -11.979 -6.471 10.742 1.00 73.19 81 CYS A N 1
ATOM 666 C CA . CYS A 1 81 ? -10.697 -6.557 10.036 1.00 73.19 81 CYS A CA 1
ATOM 667 C C . CYS A 1 81 ? -9.461 -6.311 10.919 1.00 73.19 81 CYS A C 1
ATOM 669 O O . CYS A 1 81 ? -8.342 -6.515 10.455 1.00 73.19 81 CYS A O 1
ATOM 671 N N . LEU A 1 82 ? -9.644 -6.007 12.211 1.00 75.44 82 LEU A N 1
ATOM 672 C CA . LEU A 1 82 ? -8.553 -5.907 13.192 1.00 75.44 82 LEU A CA 1
ATOM 673 C C . LEU A 1 82 ? -7.699 -7.184 13.263 1.00 75.44 82 LEU A C 1
ATOM 675 O O . LEU A 1 82 ? -6.494 -7.097 13.458 1.00 75.44 82 LEU A O 1
ATOM 679 N N . ARG A 1 83 ? -8.281 -8.368 13.020 1.00 77.06 83 ARG A N 1
ATOM 680 C CA . ARG A 1 83 ? -7.538 -9.646 12.990 1.00 77.06 83 ARG A CA 1
ATOM 681 C C . ARG A 1 83 ? -6.472 -9.730 11.893 1.00 77.06 83 ARG A C 1
ATOM 683 O O . ARG A 1 83 ? -5.579 -10.563 11.969 1.00 77.06 83 ARG A O 1
ATOM 690 N N . TYR A 1 84 ? -6.605 -8.907 10.857 1.00 75.31 84 TYR A N 1
ATOM 691 C CA . TYR A 1 84 ? -5.667 -8.830 9.738 1.00 75.31 84 TYR A CA 1
ATOM 692 C C . TYR A 1 84 ? -4.581 -7.779 9.968 1.00 75.31 84 TYR A C 1
ATOM 694 O O . TYR A 1 84 ? -3.720 -7.573 9.116 1.00 75.31 84 TYR A O 1
ATOM 702 N N . ILE A 1 85 ? -4.629 -7.083 11.102 1.00 81.62 85 ILE A N 1
ATOM 703 C CA . ILE A 1 85 ? -3.658 -6.066 11.467 1.00 81.62 85 ILE A CA 1
ATOM 704 C C . ILE A 1 85 ? -2.593 -6.743 12.316 1.00 81.62 85 ILE A C 1
ATOM 706 O O . ILE A 1 85 ? -2.861 -7.267 13.393 1.00 81.62 85 ILE A O 1
ATOM 710 N N . SER A 1 86 ? -1.370 -6.728 11.807 1.00 72.81 86 SER A N 1
ATOM 711 C CA . SER A 1 86 ? -0.198 -7.246 12.496 1.00 72.81 86 SER A CA 1
ATOM 712 C C . SER A 1 86 ? 0.672 -6.102 13.012 1.00 72.81 86 SER A C 1
ATOM 714 O O . SER A 1 86 ? 0.795 -5.055 12.370 1.00 72.81 86 SER A O 1
ATOM 716 N N . ASN A 1 87 ? 1.335 -6.346 14.143 1.00 65.19 87 ASN A N 1
ATOM 717 C CA . ASN A 1 87 ? 2.393 -5.480 14.678 1.00 65.19 87 ASN A CA 1
ATOM 718 C C . ASN A 1 87 ? 3.727 -5.659 13.927 1.00 65.19 87 ASN A C 1
ATOM 720 O O . ASN A 1 87 ? 4.750 -5.131 14.349 1.00 65.19 87 ASN A O 1
ATOM 724 N N . ILE A 1 88 ? 3.742 -6.441 12.841 1.00 59.38 88 ILE A N 1
ATOM 725 C CA . ILE A 1 88 ? 4.948 -6.722 12.069 1.00 59.38 88 ILE A CA 1
ATOM 726 C C . ILE A 1 88 ? 5.138 -5.597 11.053 1.00 59.38 88 ILE A C 1
ATOM 728 O O . ILE A 1 88 ? 4.354 -5.423 10.115 1.00 59.38 88 ILE A O 1
ATOM 732 N N . THR A 1 89 ? 6.206 -4.834 11.238 1.00 56.06 89 THR A N 1
ATOM 733 C CA . THR A 1 89 ? 6.710 -3.854 10.284 1.00 56.06 89 THR A CA 1
ATOM 734 C C . THR A 1 89 ? 7.551 -4.547 9.229 1.00 56.06 89 THR A C 1
ATOM 736 O O . THR A 1 89 ? 8.674 -4.971 9.484 1.00 56.06 89 THR A O 1
ATOM 739 N N . TYR A 1 90 ? 7.041 -4.624 8.002 1.00 50.66 90 TYR A N 1
ATOM 740 C CA . TYR A 1 90 ? 7.905 -4.946 6.873 1.00 50.66 90 TYR A CA 1
ATOM 741 C C . TYR A 1 90 ? 8.798 -3.723 6.584 1.00 50.66 90 TYR A C 1
ATOM 743 O O . TYR A 1 90 ? 8.305 -2.607 6.374 1.00 50.66 90 TYR A O 1
ATOM 751 N N . ASN A 1 91 ? 10.109 -3.956 6.715 1.00 52.62 91 ASN A N 1
ATOM 752 C CA . ASN A 1 91 ? 11.259 -3.058 6.558 1.00 52.62 91 ASN A CA 1
ATOM 753 C C . ASN A 1 91 ? 10.984 -1.710 5.876 1.00 52.62 91 ASN A C 1
ATOM 755 O O . ASN A 1 91 ? 10.714 -1.667 4.679 1.00 52.62 91 ASN A O 1
ATOM 759 N N . SER A 1 92 ? 11.130 -0.617 6.632 1.00 46.78 92 SER A N 1
ATOM 760 C CA . SER A 1 92 ? 11.538 0.713 6.146 1.00 46.78 92 SER A CA 1
ATOM 761 C C . SER A 1 92 ? 11.479 1.700 7.320 1.00 46.78 92 SER A C 1
ATOM 763 O O . SER A 1 92 ? 10.381 1.959 7.812 1.00 46.78 92 SER A O 1
ATOM 765 N N . GLY A 1 93 ? 12.651 2.203 7.734 1.00 54.88 93 GLY A N 1
ATOM 766 C CA . GLY A 1 93 ? 12.838 3.410 8.552 1.00 54.88 93 GLY A CA 1
ATOM 767 C C . GLY A 1 93 ? 12.518 3.302 10.047 1.00 54.88 93 GLY A C 1
ATOM 768 O O . GLY A 1 93 ? 11.692 2.495 10.455 1.00 54.88 93 GLY A O 1
ATOM 769 N N . ASP A 1 94 ? 13.158 4.170 10.837 1.00 55.50 94 ASP A N 1
ATOM 770 C CA . ASP A 1 94 ? 13.064 4.369 12.302 1.00 55.50 94 ASP A CA 1
ATOM 771 C C . ASP A 1 94 ? 11.653 4.708 12.849 1.00 55.50 94 ASP A C 1
ATOM 773 O O . ASP A 1 94 ? 11.502 5.202 13.965 1.00 55.50 94 ASP A O 1
ATOM 777 N N . GLN A 1 95 ? 10.584 4.447 12.094 1.00 60.16 95 GLN A N 1
ATOM 778 C CA . GLN A 1 95 ? 9.215 4.694 12.538 1.00 60.16 95 GLN A CA 1
ATOM 779 C C . GLN A 1 95 ? 8.796 3.611 13.539 1.00 60.16 95 GLN A C 1
ATOM 781 O O . GLN A 1 95 ? 8.411 2.499 13.171 1.00 60.16 95 GLN A O 1
ATOM 786 N N . ARG A 1 96 ? 8.899 3.950 14.829 1.00 64.62 96 ARG A N 1
ATOM 787 C CA . ARG A 1 96 ? 8.648 3.047 15.966 1.00 64.62 96 ARG A CA 1
ATOM 788 C C . ARG A 1 96 ? 7.205 2.547 16.040 1.00 64.62 96 ARG A C 1
ATOM 790 O O . ARG A 1 96 ? 6.974 1.450 16.544 1.00 64.62 96 ARG A O 1
ATOM 797 N N . TYR A 1 97 ? 6.247 3.309 15.513 1.00 75.00 97 TYR A N 1
ATOM 798 C CA . TYR A 1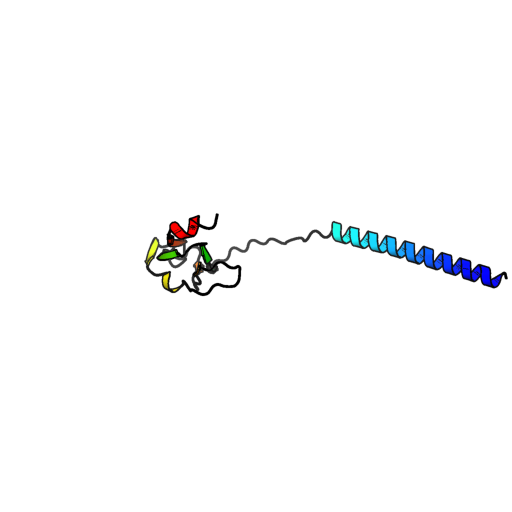 97 ? 4.824 2.987 15.587 1.00 75.00 97 TYR A CA 1
ATOM 799 C C . TYR A 1 97 ? 4.247 2.789 14.190 1.00 75.00 97 TYR A C 1
ATOM 801 O O . TYR A 1 97 ? 3.823 3.724 13.514 1.00 75.00 97 TYR A O 1
ATOM 809 N N . CYS A 1 98 ? 4.213 1.534 13.759 1.00 79.00 98 CYS A N 1
ATOM 810 C CA . CYS A 1 98 ? 3.657 1.127 12.477 1.00 79.00 98 CYS A CA 1
ATOM 811 C C . CYS A 1 98 ? 2.845 -0.159 12.644 1.00 79.00 98 CYS A C 1
ATOM 813 O O . CYS A 1 98 ? 3.222 -1.058 13.395 1.00 79.00 98 CYS A O 1
ATOM 815 N N . ARG A 1 99 ? 1.751 -0.274 11.895 1.00 79.94 99 ARG A N 1
ATOM 816 C CA . ARG A 1 99 ? 0.906 -1.469 11.825 1.00 79.94 99 ARG A CA 1
ATOM 817 C C . ARG A 1 99 ? 0.691 -1.857 10.370 1.00 79.94 99 ARG A C 1
ATOM 819 O O . ARG A 1 99 ? 0.509 -0.991 9.513 1.00 79.94 99 ARG A O 1
ATOM 826 N N . THR A 1 100 ? 0.690 -3.155 10.092 1.00 83.75 100 THR A N 1
ATOM 827 C CA . THR A 1 100 ? 0.482 -3.670 8.735 1.00 83.75 100 THR A CA 1
ATOM 828 C C . THR A 1 100 ? -0.839 -4.409 8.664 1.00 83.75 100 THR A C 1
ATOM 830 O O . THR A 1 100 ? -1.011 -5.442 9.311 1.00 83.75 100 THR A O 1
ATOM 833 N N . PHE A 1 101 ? -1.752 -3.907 7.842 1.00 84.19 101 PHE A N 1
ATOM 834 C CA . PHE A 1 101 ? -2.913 -4.654 7.393 1.00 84.19 101 PHE A CA 1
ATOM 835 C C . PHE A 1 101 ? -2.477 -5.624 6.294 1.00 84.19 101 PHE A C 1
ATOM 837 O O . PHE A 1 101 ? -2.096 -5.211 5.198 1.00 84.19 101 PHE A O 1
ATOM 844 N N . ASN A 1 102 ? -2.520 -6.912 6.610 1.00 83.12 102 ASN A N 1
ATOM 845 C CA . ASN A 1 102 ? -2.265 -8.000 5.682 1.00 83.12 102 ASN A CA 1
ATOM 846 C C . ASN A 1 102 ? -3.486 -8.915 5.693 1.00 83.12 102 ASN A C 1
ATOM 848 O O . ASN A 1 102 ? -3.764 -9.615 6.669 1.00 83.12 102 ASN A O 1
ATOM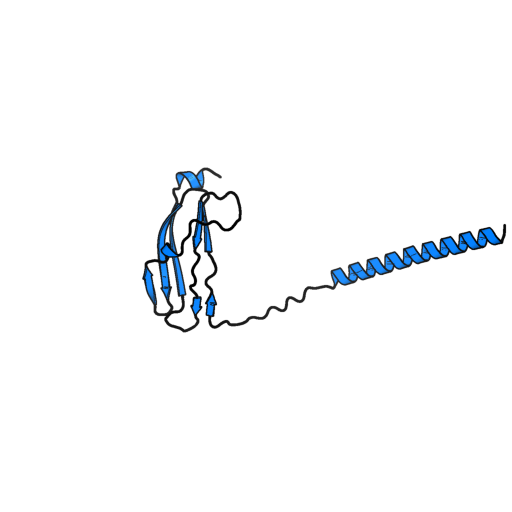 852 N N . SER A 1 103 ? -4.228 -8.883 4.594 1.00 76.50 103 SER A N 1
ATOM 853 C CA . SER A 1 103 ? -5.409 -9.711 4.431 1.00 76.50 103 SER A CA 1
ATOM 854 C C . SER A 1 103 ? -5.307 -10.500 3.137 1.00 76.50 103 SER A C 1
ATOM 856 O O . SER A 1 103 ? -4.908 -9.972 2.105 1.00 76.50 103 SER A O 1
ATOM 858 N N . GLY A 1 104 ? -5.754 -11.753 3.167 1.00 75.06 104 GLY A N 1
ATOM 859 C CA . GLY A 1 104 ? -5.968 -12.544 1.953 1.00 75.06 104 GLY A CA 1
ATOM 860 C C . GLY A 1 104 ? -7.221 -12.133 1.170 1.00 75.06 104 GLY A C 1
ATOM 861 O O . GLY A 1 104 ? -7.697 -12.915 0.347 1.00 75.06 104 GLY A O 1
ATOM 862 N N . LEU A 1 105 ? -7.798 -10.958 1.459 1.00 78.00 105 LEU A N 1
ATOM 863 C CA . LEU A 1 105 ? -9.010 -10.475 0.807 1.00 78.00 105 LEU A CA 1
ATOM 864 C C . LEU A 1 105 ? -8.733 -10.148 -0.661 1.00 78.00 105 LEU A C 1
ATOM 866 O O . LEU A 1 105 ? -7.608 -9.842 -1.067 1.00 78.00 105 LEU A O 1
ATOM 870 N N . LYS A 1 106 ? -9.792 -10.205 -1.465 1.00 78.56 106 LYS A N 1
ATOM 871 C CA . LYS A 1 106 ? -9.744 -9.896 -2.891 1.00 78.56 106 LYS A CA 1
ATOM 872 C C . LYS A 1 106 ? -10.864 -8.922 -3.238 1.00 78.56 106 LYS A C 1
ATOM 874 O O . LYS A 1 106 ? -12.013 -9.114 -2.838 1.00 78.56 106 LYS A O 1
ATOM 879 N N . TYR A 1 107 ? -10.531 -7.899 -4.009 1.00 75.31 107 TYR A N 1
ATOM 880 C CA . TYR A 1 107 ? -11.497 -7.164 -4.807 1.00 75.31 107 TYR A CA 1
ATOM 881 C C . TYR A 1 107 ? -11.981 -8.110 -5.901 1.00 75.31 107 TYR A C 1
ATOM 883 O O . TYR A 1 107 ? -11.175 -8.602 -6.687 1.00 75.31 107 TYR A O 1
ATOM 891 N N . VAL A 1 108 ? -13.277 -8.404 -5.931 1.00 79.25 108 VAL A N 1
ATOM 892 C CA . VAL A 1 108 ? -13.881 -9.210 -6.994 1.00 79.25 108 VAL A CA 1
ATOM 893 C C . VAL A 1 108 ? -14.919 -8.348 -7.678 1.00 79.25 108 VAL A C 1
ATOM 895 O O . VAL A 1 108 ? -15.861 -7.882 -7.031 1.00 79.25 108 VAL A O 1
ATOM 898 N N . ARG A 1 109 ? -14.727 -8.097 -8.971 1.00 68.81 109 ARG A N 1
ATOM 899 C CA . ARG A 1 109 ? -15.641 -7.254 -9.739 1.00 68.81 109 ARG A CA 1
ATOM 900 C C . ARG A 1 109 ? -17.002 -7.946 -9.832 1.00 68.81 109 ARG A C 1
ATOM 902 O O . ARG A 1 109 ? -17.061 -9.152 -10.042 1.00 68.81 109 ARG A O 1
ATOM 909 N N . GLU A 1 110 ? -18.082 -7.195 -9.613 1.00 68.06 110 GLU A N 1
ATOM 910 C CA . GLU A 1 110 ? -19.480 -7.634 -9.810 1.00 68.06 110 GLU A CA 1
ATOM 911 C C . GLU A 1 110 ? -19.967 -8.824 -8.960 1.00 68.06 110 GLU A C 1
ATOM 913 O O . GLU A 1 110 ? -21.137 -9.194 -9.039 1.00 68.06 110 GLU A O 1
ATOM 918 N N . LYS A 1 111 ? -19.131 -9.392 -8.081 1.00 73.25 111 LYS A N 1
ATOM 919 C CA . LYS A 1 111 ? -19.571 -10.407 -7.118 1.00 73.25 111 LYS A CA 1
ATOM 920 C C . LYS A 1 111 ? -19.996 -9.774 -5.797 1.00 73.25 111 LYS A C 1
ATOM 922 O O . LYS A 1 111 ? -19.315 -8.854 -5.333 1.00 73.25 111 LYS A O 1
ATOM 927 N N . PRO A 1 112 ? -21.062 -10.291 -5.156 1.00 68.88 112 PRO A N 1
ATOM 928 C CA . PRO A 1 112 ? -21.559 -9.770 -3.883 1.00 68.88 112 PRO A CA 1
ATOM 929 C C . PRO A 1 112 ? -20.497 -9.822 -2.779 1.00 68.88 112 PRO A C 1
ATOM 931 O O . PRO A 1 112 ? -20.425 -8.899 -1.973 1.00 68.88 112 PRO A O 1
ATOM 934 N N . ASP A 1 113 ? -19.633 -10.840 -2.812 1.00 69.44 113 ASP A N 1
ATOM 935 C CA . ASP A 1 113 ? -18.584 -11.083 -1.814 1.00 69.44 113 ASP A CA 1
ATOM 936 C C . ASP A 1 113 ? -17.282 -10.311 -2.091 1.00 69.44 113 ASP A C 1
ATOM 938 O O . ASP A 1 113 ? -16.298 -10.452 -1.364 1.00 69.44 113 ASP A O 1
ATOM 942 N N . GLY A 1 114 ? -17.237 -9.517 -3.164 1.00 73.81 114 GLY A N 1
ATOM 943 C CA . GLY A 1 114 ? -16.082 -8.688 -3.489 1.00 73.81 114 GLY A CA 1
ATOM 944 C C . GLY A 1 114 ? -15.936 -7.531 -2.506 1.00 73.81 114 GLY A C 1
ATOM 945 O O . GLY A 1 114 ? -16.921 -6.873 -2.169 1.00 73.81 114 GLY A O 1
ATOM 946 N N . LEU A 1 115 ? -14.705 -7.256 -2.065 1.00 78.75 115 LEU A N 1
ATOM 947 C CA . LEU A 1 115 ? -14.422 -6.070 -1.257 1.00 78.75 115 LEU A CA 1
ATOM 948 C C . LEU A 1 115 ? -14.728 -4.794 -2.059 1.00 78.75 115 LEU A C 1
ATOM 950 O O . LEU A 1 115 ? -14.347 -4.699 -3.219 1.00 78.75 115 LEU A O 1
ATOM 954 N N . ASN A 1 116 ? -15.387 -3.818 -1.435 1.00 81.25 116 ASN A N 1
ATOM 955 C CA . ASN A 1 116 ? -15.720 -2.520 -2.031 1.00 81.25 116 ASN A CA 1
ATOM 956 C C . ASN A 1 116 ? -15.007 -1.373 -1.301 1.00 81.25 116 ASN A C 1
ATOM 958 O O . ASN A 1 116 ? -14.362 -0.528 -1.915 1.00 81.25 116 ASN A O 1
ATOM 962 N N . LYS A 1 117 ? -15.091 -1.352 0.036 1.00 81.94 117 LYS A N 1
ATOM 963 C CA . LYS A 1 117 ? -14.500 -0.290 0.860 1.00 81.94 117 LYS A CA 1
ATOM 964 C C . LYS A 1 117 ? -13.820 -0.859 2.095 1.00 81.94 117 LYS A C 1
ATOM 966 O O . LYS A 1 117 ? -14.314 -1.808 2.693 1.00 81.94 117 LYS A O 1
ATOM 971 N N . LEU A 1 118 ? -12.729 -0.222 2.498 1.00 84.81 118 LEU A N 1
ATOM 972 C CA . LEU A 1 118 ? -11.998 -0.492 3.729 1.00 84.81 118 LEU A CA 1
ATOM 973 C C . LEU A 1 118 ? -11.915 0.816 4.526 1.00 84.81 118 LEU A C 1
ATOM 975 O O . LEU A 1 118 ? -11.621 1.865 3.949 1.00 84.81 118 LEU A O 1
ATOM 979 N N . LYS A 1 119 ? -12.218 0.777 5.822 1.00 85.94 119 LYS A N 1
ATOM 980 C CA . LYS A 1 119 ? -12.134 1.923 6.733 1.00 85.94 119 LYS A CA 1
ATOM 981 C C . LYS A 1 119 ? -11.324 1.529 7.960 1.00 85.94 119 LYS A C 1
ATOM 983 O O . LYS A 1 119 ? -11.575 0.488 8.563 1.00 85.94 119 LYS A O 1
ATOM 988 N N . PHE A 1 120 ? -10.399 2.397 8.347 1.00 85.94 120 PHE A N 1
ATOM 989 C CA . PHE A 1 120 ? -9.609 2.254 9.561 1.00 85.94 120 PHE A CA 1
ATOM 990 C C . PHE A 1 120 ? -9.924 3.411 10.496 1.00 85.94 120 PHE A C 1
ATOM 992 O O . PHE A 1 120 ? -9.956 4.563 10.068 1.00 85.94 120 PHE A O 1
ATOM 999 N N . TYR A 1 121 ? -10.132 3.089 11.765 1.00 85.12 121 TYR A N 1
ATOM 1000 C CA . TYR A 1 121 ? -10.351 4.056 12.827 1.00 85.12 121 TYR A CA 1
ATOM 1001 C C . TYR A 1 121 ? -9.179 3.956 13.791 1.00 85.12 121 TYR A C 1
ATOM 1003 O O . TYR A 1 121 ? -8.844 2.864 14.253 1.00 85.12 121 TYR A O 1
ATOM 1011 N N . PHE A 1 122 ? -8.547 5.084 14.083 1.00 84.50 122 PHE A N 1
ATOM 1012 C CA . PHE A 1 122 ? -7.381 5.142 14.949 1.00 84.50 122 PHE A CA 1
ATOM 1013 C C . PHE A 1 122 ? -7.422 6.387 15.831 1.00 84.50 122 PHE A C 1
ATOM 1015 O O . PHE A 1 122 ? -8.002 7.404 15.457 1.00 84.50 122 PHE A O 1
ATOM 1022 N N . ASN A 1 123 ? -6.802 6.276 17.001 1.00 82.75 123 ASN A N 1
ATOM 1023 C CA . ASN A 1 123 ? -6.543 7.376 17.911 1.00 82.75 123 ASN A CA 1
ATOM 1024 C C . ASN A 1 123 ? -5.042 7.672 17.908 1.00 82.75 123 ASN A C 1
ATOM 1026 O O . ASN A 1 123 ? -4.239 6.759 18.112 1.00 82.75 123 ASN A O 1
ATOM 1030 N N . ILE A 1 124 ? -4.675 8.929 17.674 1.00 73.94 124 ILE A N 1
ATOM 1031 C CA . ILE A 1 124 ? -3.295 9.409 17.772 1.00 73.94 124 ILE A CA 1
ATOM 1032 C C . ILE A 1 124 ? -3.233 10.283 19.016 1.00 73.94 124 ILE A C 1
ATOM 1034 O O . ILE A 1 124 ? -3.993 11.245 19.127 1.00 73.94 124 ILE A O 1
ATOM 1038 N N . ASN A 1 125 ? -2.327 9.967 19.941 1.00 67.81 125 ASN A N 1
ATOM 1039 C CA . ASN A 1 125 ? -2.039 10.878 21.042 1.00 67.81 125 ASN A CA 1
ATOM 1040 C C . ASN A 1 125 ? -1.289 12.088 20.471 1.00 67.81 125 ASN A C 1
ATOM 1042 O O . ASN A 1 125 ? -0.122 11.990 20.090 1.00 67.81 125 ASN A O 1
ATOM 1046 N N . THR A 1 126 ? -1.967 13.232 20.400 1.00 60.09 126 THR A N 1
ATOM 1047 C CA . THR A 1 126 ? -1.439 14.484 19.835 1.00 60.09 126 THR A CA 1
ATOM 1048 C C . THR A 1 126 ? -0.163 14.970 20.526 1.00 60.09 126 THR A C 1
ATOM 1050 O O . THR A 1 126 ? 0.661 15.617 19.895 1.00 60.09 126 THR A O 1
ATOM 1053 N N . THR A 1 127 ? 0.075 14.582 21.783 1.00 54.00 127 THR A N 1
ATOM 1054 C CA . THR A 1 127 ? 1.254 14.996 22.562 1.00 54.00 127 THR A CA 1
ATOM 1055 C C . THR A 1 127 ? 2.596 14.446 22.070 1.00 54.00 127 THR A C 1
ATOM 1057 O O . THR A 1 127 ? 3.619 15.026 22.413 1.00 54.00 127 THR A O 1
ATOM 1060 N N . GLU A 1 128 ? 2.629 13.353 21.299 1.0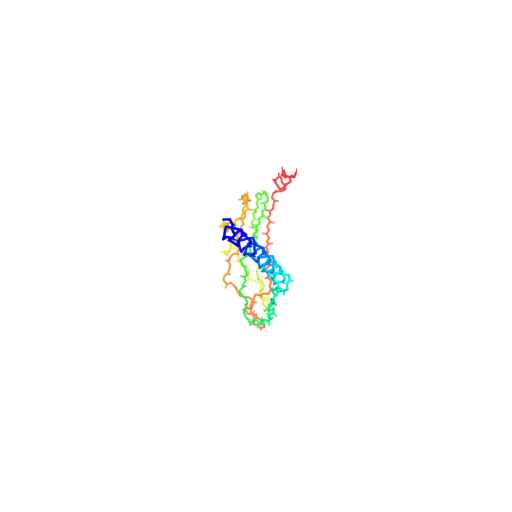0 53.16 128 GLU A N 1
ATOM 1061 C CA . GLU A 1 128 ? 3.881 12.809 20.730 1.00 53.16 128 GLU A CA 1
ATOM 1062 C C . GLU A 1 128 ? 4.025 13.101 19.231 1.00 53.16 128 GLU A C 1
ATOM 1064 O O . GLU A 1 128 ? 5.140 13.217 18.737 1.00 53.16 128 GLU A O 1
ATOM 1069 N N . ALA A 1 129 ? 2.912 13.239 18.502 1.00 50.44 129 ALA A N 1
ATOM 1070 C CA . ALA A 1 129 ? 2.933 13.468 17.057 1.00 50.44 129 ALA A CA 1
ATOM 1071 C C . ALA A 1 129 ? 3.366 14.894 16.666 1.00 50.44 129 ALA A C 1
ATOM 1073 O O . ALA A 1 129 ? 3.853 15.089 15.559 1.00 50.44 129 ALA A O 1
ATOM 1074 N N . GLU A 1 130 ? 3.207 15.862 17.572 1.00 51.84 130 GLU A N 1
ATOM 1075 C CA . GLU A 1 130 ? 3.610 17.267 17.389 1.00 51.84 130 GLU A CA 1
ATOM 1076 C C . GLU A 1 130 ? 4.976 17.585 18.033 1.00 51.84 130 GLU A C 1
ATOM 1078 O O . GLU A 1 130 ? 5.489 18.687 17.881 1.00 51.84 130 GLU A O 1
ATOM 1083 N N . ALA A 1 131 ? 5.577 16.639 18.769 1.00 51.94 131 ALA A N 1
ATOM 1084 C CA . ALA A 1 131 ? 6.830 16.855 19.503 1.00 51.94 131 ALA A CA 1
ATOM 1085 C C . ALA A 1 131 ? 8.102 16.617 18.660 1.00 51.94 131 ALA A C 1
ATOM 1087 O O . ALA A 1 131 ? 9.207 16.824 19.163 1.00 51.94 131 ALA A O 1
ATOM 1088 N N . GLU A 1 132 ? 7.952 16.175 17.406 1.00 49.09 132 GLU A N 1
ATOM 1089 C CA . GLU A 1 132 ? 9.049 15.887 16.466 1.00 49.09 132 GLU A CA 1
ATOM 1090 C C . GLU A 1 132 ? 9.037 16.779 15.198 1.00 49.09 132 GLU A C 1
ATOM 1092 O O . GLU A 1 132 ? 9.681 16.419 14.211 1.00 49.09 132 GLU A O 1
ATOM 1097 N N . GLU A 1 133 ? 8.342 17.930 15.201 1.00 43.66 133 GLU A N 1
ATOM 1098 C CA . GLU A 1 133 ? 8.545 18.996 14.187 1.00 43.66 133 GLU A CA 1
ATOM 1099 C C . GLU A 1 133 ? 9.609 20.021 14.608 1.00 43.66 133 GLU A C 1
ATOM 1101 O O . GLU A 1 133 ? 9.528 20.559 15.738 1.00 43.66 133 GLU A O 1
#

Secondary structure (DSSP, 8-state):
-HHHHHHHHHHHHHHHHHHHHHHHHHHHHHHHHHH------------SEEEPPPEEEEESS-EEEEEEEEEETT--EEE-GGGGEES---S-SS-SEEEEE----EEETT-TTSEEEEEEEEEE-HHHHSTT-

pLDDT: mean 74.21, std 12.32, range [43.66, 94.75]